Protein AF-A0A1G2Z1B9-F1 (afdb_monomer_lite)

Foldseek 3Di:
DDDDDDDPVNVVVVVVVVVVVVVVVVVVVVPPCPDQWDWDWDDDPQKIKIWIARNVPRDIDIDMDGNDDPPVPPPPVPPCPPDPDDDDDDD

Structure (mmCIF, N/CA/C/O backbone):
data_AF-A0A1G2Z1B9-F1
#
_entry.id   AF-A0A1G2Z1B9-F1
#
loop_
_atom_site.group_PDB
_atom_site.id
_atom_site.type_symbol
_atom_site.label_atom_id
_atom_site.label_alt_id
_atom_site.label_comp_id
_atom_site.label_asym_id
_atom_site.label_entity_id
_atom_site.label_seq_id
_atom_site.pdbx_PDB_ins_code
_atom_site.Cartn_x
_atom_site.Cartn_y
_atom_site.Cartn_z
_atom_site.occupancy
_atom_site.B_iso_or_equiv
_atom_site.auth_seq_id
_atom_site.auth_comp_id
_atom_site.auth_asym_id
_atom_site.auth_atom_id
_atom_site.pdbx_PDB_model_num
ATOM 1 N N . MET A 1 1 ? -43.963 -29.974 13.503 1.00 53.78 1 MET A N 1
ATOM 2 C CA . MET A 1 1 ? -43.297 -28.664 13.313 1.00 53.78 1 MET A CA 1
ATOM 3 C C . MET A 1 1 ? -42.656 -28.246 14.628 1.00 53.78 1 MET A C 1
ATOM 5 O O . MET A 1 1 ? -43.362 -27.836 15.541 1.00 53.78 1 MET A O 1
ATOM 9 N N . THR A 1 2 ? -41.343 -28.413 14.764 1.00 46.88 2 THR A N 1
ATOM 10 C CA . THR A 1 2 ? -40.620 -28.095 16.004 1.00 46.88 2 THR A CA 1
ATOM 11 C C . THR A 1 2 ? -40.253 -26.610 15.997 1.00 46.88 2 THR A C 1
ATOM 13 O O . THR A 1 2 ? -39.496 -26.169 15.138 1.00 46.88 2 THR A O 1
ATOM 16 N N . LYS A 1 3 ? -40.823 -25.815 16.913 1.00 60.19 3 LYS A N 1
ATOM 17 C CA . LYS A 1 3 ? -40.479 -24.391 17.074 1.00 60.19 3 LYS A CA 1
ATOM 18 C C . LYS A 1 3 ? -39.184 -24.271 17.878 1.00 60.19 3 LYS A C 1
ATOM 20 O O . LYS A 1 3 ? -39.172 -24.591 19.065 1.00 60.19 3 LYS A O 1
ATOM 25 N N . ILE A 1 4 ? -38.117 -23.802 17.235 1.00 72.44 4 ILE A N 1
ATOM 26 C CA . ILE A 1 4 ? -36.849 -23.460 17.888 1.00 72.44 4 ILE A CA 1
ATOM 27 C C . ILE A 1 4 ? -37.101 -22.238 18.781 1.00 72.44 4 ILE A C 1
ATOM 29 O O . ILE A 1 4 ? -37.531 -21.193 18.296 1.00 72.44 4 ILE A O 1
ATOM 33 N N . ARG A 1 5 ? -36.881 -22.377 20.092 1.00 69.19 5 ARG A N 1
ATOM 34 C CA . ARG A 1 5 ? -36.948 -21.272 21.057 1.00 69.19 5 ARG A CA 1
ATOM 35 C C . ARG A 1 5 ? -35.521 -20.805 21.318 1.00 69.19 5 ARG A C 1
ATOM 37 O O . ARG A 1 5 ? -34.744 -21.542 21.913 1.00 69.19 5 ARG A O 1
ATOM 44 N N . ILE A 1 6 ? -35.170 -19.622 20.827 1.00 68.00 6 ILE A N 1
ATOM 45 C CA . ILE A 1 6 ? -33.864 -19.017 21.101 1.00 68.00 6 ILE A CA 1
ATOM 46 C C . ILE A 1 6 ? -33.972 -18.312 22.453 1.00 68.00 6 ILE A C 1
ATOM 48 O O . ILE A 1 6 ? -34.806 -17.425 22.624 1.00 68.00 6 ILE A O 1
ATOM 52 N N . ASP A 1 7 ? -33.159 -18.736 23.418 1.00 78.50 7 ASP A N 1
ATOM 53 C CA . ASP A 1 7 ? -33.048 -18.065 24.711 1.00 78.50 7 ASP A CA 1
ATOM 54 C C . ASP A 1 7 ? -32.332 -16.7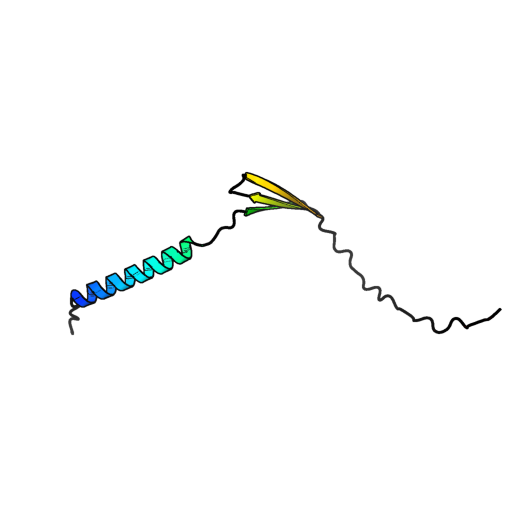17 24.519 1.00 78.50 7 ASP A C 1
ATOM 56 O O . ASP A 1 7 ? -31.276 -16.635 23.882 1.00 78.50 7 ASP A O 1
ATOM 60 N N . VAL A 1 8 ? -32.912 -15.649 25.067 1.00 75.94 8 VAL A N 1
ATOM 61 C CA . VAL A 1 8 ? -32.397 -14.273 24.970 1.00 75.94 8 VAL A CA 1
ATOM 62 C C . VAL A 1 8 ? -30.967 -14.178 25.511 1.00 75.94 8 VAL A C 1
ATOM 64 O O . VAL A 1 8 ? -30.155 -13.417 24.984 1.00 75.94 8 VAL A O 1
ATOM 67 N N . LYS A 1 9 ? -30.620 -14.996 26.512 1.00 75.94 9 LYS A N 1
ATOM 68 C CA . LYS A 1 9 ? -29.263 -15.047 27.074 1.00 75.94 9 LYS A CA 1
ATOM 69 C C . LYS A 1 9 ? -28.252 -15.559 26.050 1.00 75.94 9 LYS A C 1
ATOM 71 O O . LYS A 1 9 ? -27.187 -14.970 25.887 1.00 75.94 9 LYS A O 1
ATOM 76 N N . SER A 1 10 ? -28.600 -16.615 25.316 1.00 79.75 10 SER A N 1
ATOM 77 C CA . SER A 1 10 ? -27.752 -17.184 24.263 1.00 79.75 10 SER A CA 1
ATOM 78 C C . SER A 1 10 ? -27.611 -16.237 23.071 1.00 79.75 10 SER A C 1
ATOM 80 O O . SER A 1 10 ? -26.531 -16.135 22.492 1.00 79.75 10 SER A O 1
ATOM 82 N N . PHE A 1 11 ? -28.672 -15.493 22.741 1.00 83.12 11 PHE A N 1
ATOM 83 C CA . P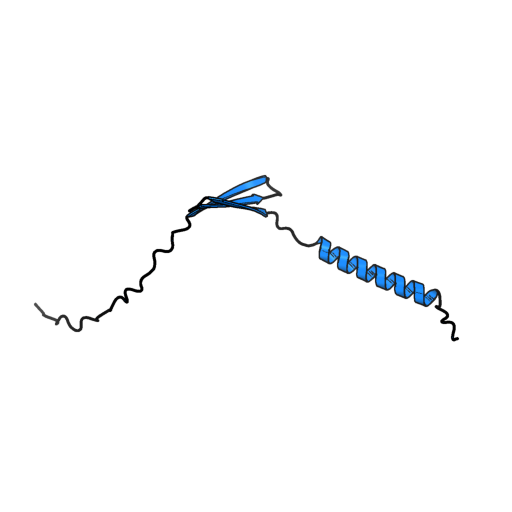HE A 1 11 ? -28.631 -14.465 21.700 1.00 83.12 11 PHE A CA 1
ATOM 84 C C . PHE A 1 11 ? -27.679 -13.317 22.061 1.00 83.12 11 PHE A C 1
ATOM 86 O O . PHE A 1 11 ? -26.852 -12.924 21.241 1.00 83.12 11 PHE A O 1
ATOM 93 N N . ALA A 1 12 ? -27.745 -12.819 23.299 1.00 81.88 12 ALA A N 1
ATOM 94 C CA . ALA A 1 12 ? -26.875 -11.742 23.766 1.00 81.88 12 ALA A CA 1
ATOM 95 C C . ALA A 1 12 ? -25.388 -12.140 23.741 1.00 81.88 12 ALA A C 1
ATOM 97 O O . ALA A 1 12 ? -24.546 -11.351 23.315 1.00 81.88 12 ALA A O 1
ATOM 98 N N . ILE A 1 13 ? -25.071 -13.379 24.133 1.00 87.56 13 ILE A N 1
ATOM 99 C CA . ILE A 1 13 ? -23.701 -13.913 24.084 1.00 87.56 13 ILE A CA 1
ATOM 100 C C . ILE A 1 13 ? -23.215 -14.021 22.632 1.00 87.56 13 ILE A C 1
ATOM 102 O O . ILE A 1 13 ? -22.103 -13.594 22.322 1.00 87.56 13 ILE A O 1
ATOM 106 N N . GLY A 1 14 ? -24.057 -14.537 21.731 1.00 89.06 14 GLY A N 1
ATOM 107 C CA . GLY A 1 14 ? -23.733 -14.629 20.306 1.00 89.06 14 GLY A CA 1
ATOM 108 C C . GLY A 1 14 ? -23.497 -13.261 19.662 1.00 89.06 14 GLY A C 1
ATOM 109 O O . GLY A 1 14 ? -22.546 -13.091 18.901 1.00 89.06 14 GLY A O 1
ATOM 110 N N . LEU A 1 15 ? -24.312 -12.264 20.016 1.00 91.75 15 LEU A N 1
ATOM 111 C CA . LEU A 1 15 ? -24.164 -10.893 19.531 1.00 91.75 15 LEU A CA 1
ATOM 112 C C . LEU A 1 15 ? -22.872 -10.243 20.041 1.00 91.75 15 LEU A C 1
ATOM 114 O O . LEU A 1 15 ? -22.143 -9.638 19.258 1.00 91.75 15 LEU A O 1
ATOM 118 N N . ALA A 1 16 ? -22.561 -10.392 21.330 1.00 88.69 16 ALA A N 1
ATOM 119 C CA . ALA A 1 16 ? -21.330 -9.861 21.910 1.00 88.69 16 ALA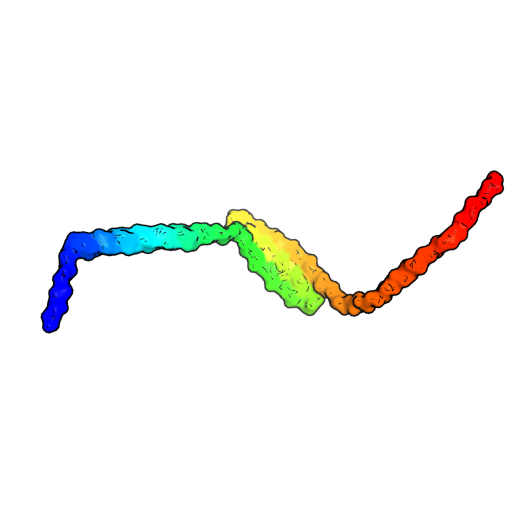 A CA 1
ATOM 120 C C . ALA A 1 16 ? -20.085 -10.468 21.245 1.00 88.69 16 ALA A C 1
ATOM 122 O O . ALA A 1 16 ? -19.148 -9.745 20.907 1.00 88.69 16 ALA A O 1
ATOM 123 N N . PHE A 1 17 ? -20.098 -11.779 20.987 1.00 90.81 17 PHE A N 1
ATOM 124 C CA . PHE A 1 17 ? -19.017 -12.455 20.276 1.00 90.81 17 PHE A CA 1
ATOM 125 C C . PHE A 1 17 ? -18.863 -11.934 18.841 1.00 90.81 17 PHE A C 1
ATOM 127 O O . PHE A 1 17 ? -17.759 -11.589 18.425 1.00 90.81 17 PHE A O 1
ATOM 134 N N . ALA A 1 18 ? -19.968 -11.795 18.102 1.00 88.94 18 ALA A N 1
ATOM 135 C CA . ALA A 1 18 ? -19.948 -11.247 16.748 1.00 88.94 18 ALA A CA 1
ATOM 136 C C . ALA A 1 18 ? -19.394 -9.810 16.707 1.00 88.94 18 ALA A C 1
ATOM 138 O O . ALA A 1 18 ? -18.604 -9.482 15.823 1.00 88.94 18 ALA A O 1
ATOM 139 N N . LEU A 1 19 ? -19.746 -8.972 17.687 1.00 91.88 19 LEU A N 1
ATOM 140 C CA . LEU A 1 19 ? -19.223 -7.609 17.811 1.00 91.88 19 LEU A CA 1
ATOM 141 C C . LEU A 1 19 ? -17.720 -7.586 18.115 1.00 91.88 19 LEU A C 1
ATOM 143 O O . LEU A 1 19 ? -17.000 -6.777 17.531 1.00 91.88 19 LEU A O 1
ATOM 147 N N . MET A 1 20 ? -17.226 -8.483 18.975 1.00 89.69 20 MET A N 1
ATOM 148 C CA . MET A 1 20 ? -15.786 -8.600 19.235 1.00 89.69 20 MET A CA 1
ATOM 149 C C . MET A 1 20 ? -15.010 -9.027 17.988 1.00 89.69 20 MET A C 1
ATOM 151 O O . MET A 1 20 ? -13.956 -8.459 17.702 1.00 89.69 20 MET A O 1
ATOM 155 N N . VAL A 1 21 ? -15.541 -9.980 17.217 1.00 88.12 21 VAL A N 1
ATOM 156 C CA . VAL A 1 21 ? -14.940 -10.385 15.938 1.00 88.12 21 VAL A CA 1
ATOM 157 C C . VAL A 1 21 ? -14.918 -9.201 14.969 1.00 88.12 21 VAL A C 1
ATOM 159 O O . VAL A 1 21 ? -13.878 -8.917 14.379 1.00 88.12 21 VAL A O 1
ATOM 162 N N . LEU A 1 22 ? -16.019 -8.455 14.852 1.00 87.75 22 LEU A N 1
ATOM 163 C CA . LEU A 1 22 ? -16.092 -7.287 13.974 1.00 87.75 22 LEU A CA 1
ATOM 164 C C . LEU A 1 22 ? -15.063 -6.208 14.354 1.00 87.75 22 LEU A C 1
ATOM 166 O O . LEU A 1 22 ? -14.408 -5.651 13.476 1.00 87.75 22 LEU A O 1
ATOM 170 N N . LEU A 1 23 ? -14.887 -5.945 15.653 1.00 85.81 23 LEU A N 1
ATOM 171 C CA . LEU A 1 23 ? -13.891 -5.000 16.167 1.00 85.81 23 LEU A CA 1
ATOM 172 C C . LEU A 1 23 ? -12.460 -5.451 15.856 1.00 85.81 23 LEU A C 1
ATOM 174 O O . LEU A 1 23 ? -11.653 -4.641 15.404 1.00 85.81 23 LEU A O 1
ATOM 178 N N . ALA A 1 24 ? -12.151 -6.736 16.045 1.00 80.69 24 ALA A N 1
ATOM 179 C CA . ALA A 1 24 ? -10.829 -7.286 15.755 1.00 80.69 24 ALA A CA 1
ATOM 180 C C . ALA A 1 24 ? -10.489 -7.214 14.256 1.00 80.69 24 ALA A C 1
ATOM 182 O O . ALA A 1 24 ? -9.399 -6.776 13.885 1.00 80.69 24 ALA A O 1
ATOM 183 N N . PHE A 1 25 ? -11.434 -7.579 13.384 1.00 77.50 25 PHE A N 1
ATOM 184 C CA . PHE A 1 25 ? -11.250 -7.482 11.934 1.00 77.50 25 PHE A CA 1
ATOM 185 C C . PHE A 1 25 ? -11.192 -6.025 11.454 1.00 77.50 25 PHE A C 1
ATOM 187 O O . PHE A 1 25 ? -10.333 -5.685 10.642 1.00 77.50 25 PHE A O 1
ATOM 194 N N . GLY A 1 26 ? -12.048 -5.144 11.978 1.00 71.19 26 GLY A N 1
ATOM 195 C CA . GLY A 1 26 ? -12.032 -3.716 11.650 1.00 71.19 26 GLY A CA 1
ATOM 196 C C . GLY A 1 26 ? -10.718 -3.034 12.043 1.00 71.19 26 GLY A C 1
ATOM 197 O O . GLY A 1 26 ? -10.169 -2.263 11.257 1.00 71.19 26 GLY A O 1
ATOM 198 N N . ALA A 1 27 ? -10.167 -3.372 13.213 1.00 66.31 27 ALA A N 1
ATOM 199 C CA . ALA A 1 27 ? -8.864 -2.881 13.655 1.00 66.31 27 ALA A CA 1
ATOM 200 C C . ALA A 1 27 ? -7.721 -3.382 12.756 1.00 66.31 27 ALA A C 1
ATOM 202 O O . ALA A 1 27 ? -6.875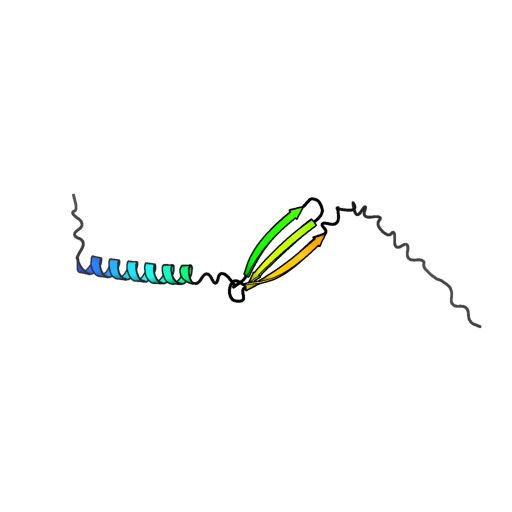 -2.588 12.353 1.00 66.31 27 ALA A O 1
ATOM 203 N N . ALA A 1 28 ? -7.727 -4.665 12.378 1.00 61.16 28 ALA A N 1
ATOM 204 C CA . ALA A 1 28 ? -6.693 -5.254 11.523 1.00 61.16 28 ALA A CA 1
ATOM 205 C C . ALA A 1 28 ? -6.682 -4.675 10.095 1.00 61.16 28 ALA A C 1
ATOM 207 O O . ALA A 1 28 ? -5.618 -4.500 9.500 1.00 61.16 28 ALA A O 1
ATOM 208 N N . VAL A 1 29 ? -7.855 -4.344 9.545 1.00 62.66 29 VAL A N 1
ATOM 209 C CA . VAL A 1 29 ? -7.979 -3.743 8.204 1.00 62.66 29 VAL A CA 1
ATOM 210 C C . VAL A 1 29 ? -7.663 -2.241 8.231 1.00 62.66 29 VAL A C 1
ATOM 212 O O . VAL A 1 29 ? -7.092 -1.714 7.275 1.00 62.66 29 VAL A O 1
ATOM 215 N N . GLY A 1 30 ? -7.965 -1.550 9.335 1.00 54.44 30 GLY A N 1
ATOM 216 C CA . GLY A 1 30 ? -7.640 -0.132 9.523 1.00 54.44 30 GLY A CA 1
ATOM 217 C C . GLY A 1 30 ? -6.140 0.155 9.657 1.00 54.44 30 GLY A C 1
ATOM 218 O O . GLY A 1 30 ? -5.695 1.251 9.323 1.00 54.44 30 GLY A O 1
ATOM 219 N N . THR A 1 31 ? -5.343 -0.829 10.084 1.00 54.22 31 THR A N 1
ATOM 220 C CA . THR A 1 31 ? -3.884 -0.709 10.254 1.00 54.22 31 THR A CA 1
ATOM 221 C C . THR A 1 31 ? -3.084 -1.203 9.052 1.00 54.22 31 THR A C 1
ATOM 223 O O . THR A 1 31 ? -1.907 -1.542 9.191 1.00 54.22 31 THR A O 1
ATOM 226 N N . ALA A 1 32 ? -3.675 -1.244 7.854 1.00 56.59 32 ALA A N 1
ATOM 227 C CA . ALA A 1 32 ? -2.880 -1.306 6.637 1.00 56.59 32 ALA A CA 1
ATOM 228 C C . ALA A 1 32 ? -2.074 -0.003 6.560 1.00 56.59 32 ALA A C 1
ATOM 230 O O . ALA A 1 32 ? -2.566 1.020 6.085 1.00 56.59 32 ALA A O 1
ATOM 231 N N . SER A 1 33 ? -0.856 -0.045 7.104 1.00 53.72 33 SER A N 1
ATOM 232 C CA . SER A 1 33 ? 0.173 0.981 6.999 1.00 53.72 33 SER A CA 1
ATOM 233 C C . SER A 1 33 ? 0.398 1.259 5.519 1.00 53.72 33 SER A C 1
ATOM 235 O O . SER A 1 33 ? 1.225 0.637 4.852 1.00 53.72 33 SER A O 1
ATOM 237 N N . ARG A 1 34 ? -0.410 2.165 4.964 1.00 60.62 34 ARG A N 1
ATOM 238 C CA . ARG A 1 34 ? -0.097 2.841 3.720 1.00 60.62 34 ARG A CA 1
ATOM 239 C C . ARG A 1 34 ? 1.157 3.618 4.074 1.00 60.62 34 ARG A C 1
ATOM 241 O O . ARG A 1 34 ? 1.068 4.653 4.731 1.00 60.62 34 ARG A O 1
ATOM 248 N N . GLY A 1 35 ? 2.320 3.039 3.765 1.00 65.75 35 GLY A N 1
ATOM 249 C CA . GLY A 1 35 ? 3.600 3.699 3.983 1.00 65.75 35 GLY A CA 1
ATOM 250 C C . GLY A 1 35 ? 3.513 5.130 3.449 1.00 65.75 35 GLY A C 1
ATOM 251 O O . GLY A 1 35 ? 2.721 5.385 2.537 1.00 65.75 35 GLY A O 1
ATOM 252 N N . PRO A 1 36 ? 4.290 6.082 3.985 1.00 72.75 36 PRO A N 1
ATOM 253 C CA . PRO A 1 36 ? 4.111 7.501 3.692 1.00 72.75 36 PRO A CA 1
ATOM 254 C C . PRO A 1 36 ? 4.461 7.857 2.245 1.00 72.75 36 PRO A C 1
ATOM 256 O O . PRO A 1 36 ? 4.647 9.018 1.947 1.00 72.75 36 PRO A O 1
ATOM 259 N N . TYR A 1 37 ? 4.596 6.889 1.343 1.00 77.94 37 TYR A N 1
ATOM 260 C CA . TYR A 1 37 ? 4.986 7.079 -0.035 1.00 77.94 37 TYR A CA 1
ATOM 261 C C . TYR A 1 37 ? 3.839 6.690 -0.961 1.00 77.94 37 TYR A C 1
ATOM 263 O O . TYR A 1 37 ? 3.397 5.543 -0.970 1.00 77.94 37 TYR A O 1
ATOM 271 N N . GLN A 1 38 ? 3.402 7.634 -1.786 1.00 81.44 38 GLN A N 1
ATOM 272 C CA . GLN A 1 38 ? 2.551 7.356 -2.937 1.00 81.44 38 GLN A CA 1
ATOM 273 C C . GLN A 1 38 ? 3.429 7.326 -4.193 1.00 81.44 38 GLN A C 1
ATOM 275 O O . GLN A 1 38 ? 4.175 8.271 -4.451 1.00 81.44 38 GLN A O 1
ATOM 280 N N . LEU A 1 39 ? 3.362 6.225 -4.946 1.00 85.69 39 LEU A N 1
ATOM 281 C CA . LEU A 1 39 ? 4.136 6.005 -6.170 1.00 85.69 39 LEU A CA 1
ATOM 282 C C . LEU A 1 39 ? 3.302 6.380 -7.404 1.00 85.69 39 LEU A C 1
ATOM 284 O O . LEU A 1 39 ? 2.130 6.022 -7.498 1.00 85.69 39 LEU A O 1
ATOM 288 N N . SER A 1 40 ? 3.923 7.067 -8.356 1.00 84.81 40 SER A N 1
ATOM 289 C CA . SER A 1 40 ? 3.391 7.383 -9.679 1.00 84.81 40 SER A CA 1
ATOM 290 C C . SER A 1 40 ? 4.387 6.935 -10.746 1.00 84.81 40 SER A C 1
ATOM 292 O O . SER A 1 40 ? 5.601 7.035 -10.552 1.00 84.81 40 SER A O 1
ATOM 294 N N . MET A 1 41 ? 3.872 6.433 -11.866 1.00 85.81 41 MET A N 1
ATOM 295 C CA . MET A 1 41 ? 4.663 5.966 -13.000 1.00 85.81 41 MET A CA 1
ATOM 296 C C . MET A 1 41 ? 4.101 6.562 -14.289 1.00 85.81 41 MET A C 1
ATOM 298 O O . MET A 1 41 ? 2.896 6.499 -14.525 1.00 85.81 41 MET A O 1
ATOM 302 N N . ALA A 1 42 ? 4.976 7.101 -15.132 1.00 84.56 42 ALA A N 1
ATOM 303 C CA . ALA A 1 42 ? 4.642 7.534 -16.482 1.00 84.56 42 ALA A CA 1
ATOM 304 C C . ALA A 1 42 ? 5.608 6.886 -17.476 1.00 84.56 42 ALA A C 1
ATOM 306 O O . ALA A 1 42 ? 6.815 6.849 -17.240 1.00 84.56 42 ALA A O 1
ATOM 307 N N . VAL A 1 43 ? 5.081 6.370 -18.583 1.00 82.31 43 VAL A N 1
ATOM 308 C CA . VAL A 1 43 ? 5.868 5.704 -19.627 1.00 82.31 43 VAL A CA 1
ATOM 309 C C . VAL A 1 43 ? 5.791 6.537 -20.899 1.00 82.31 43 VAL A C 1
ATOM 311 O O . VAL A 1 43 ? 4.713 6.979 -21.286 1.00 82.31 43 VAL A O 1
ATOM 314 N N . ASN A 1 44 ? 6.937 6.763 -21.530 1.00 79.56 44 ASN A N 1
ATOM 315 C CA . ASN A 1 44 ? 7.054 7.440 -22.816 1.00 79.56 44 ASN A CA 1
ATOM 316 C C . ASN A 1 44 ? 8.075 6.679 -23.661 1.00 79.56 44 ASN A C 1
ATOM 318 O O . ASN A 1 44 ? 9.263 6.788 -23.370 1.00 79.56 44 ASN A O 1
ATOM 322 N N . ASP A 1 45 ? 7.608 5.918 -24.654 1.00 81.88 45 ASP A N 1
ATOM 323 C CA . ASP A 1 45 ? 8.379 5.085 -25.588 1.00 81.88 45 ASP A CA 1
ATOM 324 C C . ASP A 1 45 ? 9.578 4.353 -24.954 1.00 81.88 45 ASP A C 1
ATOM 326 O O . ASP A 1 45 ? 9.460 3.206 -24.529 1.00 81.88 45 ASP A O 1
ATOM 330 N N . MET A 1 46 ? 10.734 5.017 -24.855 1.00 77.69 46 MET A N 1
ATOM 331 C CA . MET A 1 46 ? 11.987 4.470 -24.312 1.00 77.69 46 MET A CA 1
ATOM 332 C C . MET A 1 46 ? 12.269 4.815 -22.838 1.00 77.69 46 MET A C 1
ATOM 334 O O . MET A 1 46 ? 13.318 4.458 -22.301 1.00 77.69 46 MET A O 1
ATOM 338 N N . TYR A 1 47 ? 11.382 5.540 -22.165 1.00 79.00 47 TYR A N 1
ATOM 339 C CA . TYR A 1 47 ? 11.598 6.072 -20.824 1.00 79.00 47 TYR A CA 1
ATOM 340 C C . TYR A 1 47 ? 10.472 5.694 -19.871 1.00 79.00 47 TYR A C 1
ATOM 342 O O . TYR A 1 47 ? 9.292 5.880 -20.164 1.00 79.00 47 TYR A O 1
ATOM 350 N N . VAL A 1 48 ? 10.858 5.243 -18.680 1.00 85.12 48 VAL A N 1
ATOM 351 C CA . VAL A 1 48 ? 9.955 5.069 -17.545 1.00 85.12 48 VAL A CA 1
ATOM 352 C C . VAL A 1 48 ? 10.328 6.098 -16.488 1.00 85.12 48 VAL A C 1
ATOM 354 O O . VAL A 1 48 ? 11.441 6.104 -15.962 1.00 85.12 48 VAL A O 1
ATOM 357 N N . PHE A 1 49 ? 9.399 6.996 -16.194 1.00 86.06 49 PHE A N 1
ATOM 358 C CA . PHE A 1 49 ? 9.514 7.982 -15.133 1.00 86.06 49 PHE A CA 1
ATOM 359 C C . PHE A 1 49 ? 8.813 7.445 -13.895 1.00 86.06 49 PHE A C 1
ATOM 361 O O . PHE A 1 49 ? 7.646 7.060 -13.954 1.00 86.06 49 PHE A O 1
ATOM 368 N N . PHE A 1 50 ? 9.514 7.459 -12.770 1.00 88.69 50 PHE A N 1
ATOM 369 C CA . PHE A 1 50 ? 8.958 7.134 -11.470 1.00 88.69 50 PHE A CA 1
ATOM 370 C C . PHE A 1 50 ? 8.990 8.378 -10.593 1.00 88.69 50 PHE A C 1
ATOM 372 O O . PHE A 1 50 ? 9.993 9.093 -10.544 1.00 88.69 50 PHE A O 1
ATOM 379 N N . GLY A 1 51 ? 7.899 8.623 -9.881 1.00 88.88 51 GLY A N 1
ATOM 380 C CA . GLY A 1 51 ? 7.820 9.630 -8.836 1.00 88.88 51 GLY A CA 1
ATOM 381 C C . GLY A 1 51 ? 7.286 9.001 -7.563 1.00 88.88 51 GLY A C 1
ATOM 382 O O . GLY A 1 51 ? 6.275 8.305 -7.603 1.00 88.88 51 GLY A O 1
ATOM 383 N N . ARG A 1 52 ? 7.931 9.252 -6.426 1.00 89.25 52 ARG A N 1
ATOM 384 C CA . ARG A 1 52 ? 7.335 8.996 -5.113 1.00 89.25 52 ARG A CA 1
ATOM 385 C C . ARG A 1 52 ? 7.147 10.308 -4.373 1.00 89.25 52 ARG A C 1
ATOM 387 O O . ARG A 1 52 ? 8.078 11.106 -4.288 1.00 89.25 52 ARG A O 1
ATOM 394 N N . ILE A 1 53 ? 5.955 10.518 -3.828 1.00 87.38 53 ILE A N 1
ATOM 395 C CA . ILE A 1 53 ? 5.682 11.617 -2.903 1.00 87.38 53 ILE A CA 1
ATOM 396 C C . ILE A 1 53 ? 5.625 11.067 -1.488 1.00 87.38 53 ILE A C 1
ATOM 398 O O . ILE A 1 53 ? 4.882 10.125 -1.218 1.00 87.38 53 ILE A O 1
ATOM 402 N N . ASN A 1 54 ? 6.409 11.659 -0.592 1.00 87.31 54 ASN A N 1
ATOM 403 C CA . ASN A 1 54 ? 6.237 11.453 0.830 1.00 87.31 54 ASN A CA 1
ATOM 404 C C . ASN A 1 54 ? 5.013 12.264 1.295 1.00 87.31 54 ASN A C 1
ATOM 406 O O . ASN A 1 54 ? 5.059 13.489 1.332 1.00 87.31 54 ASN A O 1
ATOM 410 N N . THR A 1 55 ? 3.915 11.600 1.637 1.00 81.12 55 THR A N 1
ATOM 411 C CA . THR A 1 55 ? 2.641 12.205 2.047 1.00 81.12 55 THR A CA 1
ATOM 412 C C . THR A 1 55 ? 2.690 12.859 3.429 1.00 81.12 55 THR A C 1
ATOM 414 O O . THR A 1 55 ? 1.792 13.628 3.757 1.00 81.12 55 THR A O 1
ATOM 417 N N . GLN A 1 56 ? 3.731 12.600 4.227 1.00 82.38 56 GLN A N 1
ATOM 418 C CA . GLN A 1 56 ? 3.951 13.238 5.530 1.00 82.38 56 GLN A CA 1
ATOM 419 C C . GLN A 1 56 ? 4.796 14.512 5.417 1.00 82.38 56 GLN A C 1
ATOM 421 O O . GLN A 1 56 ? 4.531 15.487 6.111 1.00 82.38 56 GLN A O 1
ATOM 426 N N . THR A 1 57 ? 5.819 14.510 4.558 1.00 84.69 57 THR A N 1
ATOM 427 C CA . THR A 1 57 ? 6.757 15.639 4.414 1.00 84.69 57 THR A CA 1
ATOM 428 C C . THR A 1 57 ? 6.504 16.491 3.173 1.00 84.69 57 THR A C 1
ATOM 430 O O . THR A 1 57 ? 7.126 17.536 3.014 1.00 84.69 57 THR A O 1
ATOM 433 N N . GLY A 1 58 ? 5.642 16.039 2.260 1.00 83.12 58 GLY A N 1
ATOM 434 C CA . GLY A 1 58 ? 5.422 16.662 0.953 1.00 83.12 58 GLY A CA 1
ATOM 435 C C . GLY A 1 58 ? 6.613 16.535 -0.003 1.00 83.12 58 GLY A C 1
ATOM 436 O O . GLY A 1 58 ? 6.566 17.064 -1.111 1.00 83.12 58 GLY A O 1
ATOM 437 N N . ARG A 1 59 ? 7.692 15.844 0.393 1.00 86.62 59 ARG A N 1
ATOM 438 C CA . ARG A 1 59 ? 8.899 15.707 -0.428 1.00 86.62 59 ARG A CA 1
ATOM 439 C C . ARG A 1 59 ? 8.626 14.808 -1.628 1.00 86.62 59 ARG A C 1
ATOM 441 O O . ARG A 1 59 ? 8.175 13.675 -1.470 1.00 86.62 59 ARG A O 1
ATOM 448 N N . ILE A 1 60 ? 8.968 15.299 -2.813 1.00 88.50 60 ILE A N 1
ATOM 449 C CA . ILE A 1 60 ? 8.850 14.562 -4.070 1.00 88.50 60 ILE A CA 1
ATOM 450 C C . ILE A 1 60 ? 10.242 14.091 -4.486 1.00 88.50 60 ILE A C 1
ATOM 452 O O . ILE A 1 60 ? 11.190 14.874 -4.516 1.00 88.50 60 ILE A O 1
ATOM 456 N N . GLU A 1 61 ? 10.365 12.811 -4.813 1.00 88.00 61 GLU A N 1
ATOM 457 C CA . GLU A 1 61 ? 11.573 12.233 -5.391 1.00 88.00 61 GLU A CA 1
ATOM 458 C C . GLU A 1 61 ? 11.224 11.582 -6.723 1.00 88.00 61 GLU A C 1
ATOM 460 O O . GLU A 1 61 ? 10.284 10.791 -6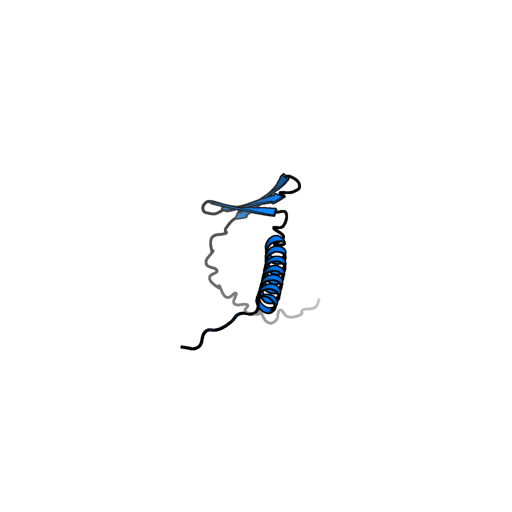.810 1.00 88.00 61 GLU A O 1
ATOM 465 N N . THR A 1 62 ? 11.986 11.914 -7.761 1.00 91.19 62 THR A N 1
ATOM 466 C CA . THR A 1 62 ? 11.765 11.422 -9.122 1.00 91.19 62 THR A CA 1
ATOM 467 C C . THR A 1 62 ? 13.021 10.755 -9.657 1.00 91.19 62 THR A C 1
ATOM 469 O O . THR A 1 62 ? 14.112 11.307 -9.520 1.00 91.19 62 THR A O 1
ATOM 472 N N . TRP A 1 63 ? 12.874 9.609 -10.315 1.00 88.56 63 TRP A N 1
ATOM 473 C CA . TRP A 1 63 ? 13.953 8.958 -11.057 1.00 88.56 63 TRP A CA 1
ATOM 474 C C . TRP A 1 63 ? 13.460 8.505 -12.427 1.00 88.56 63 TRP A C 1
ATOM 476 O O . TRP A 1 63 ? 12.273 8.269 -12.653 1.00 88.56 63 TRP A O 1
ATOM 486 N N . LYS A 1 64 ? 14.395 8.415 -13.368 1.00 86.69 64 LYS A N 1
ATOM 487 C CA . LYS A 1 64 ? 14.139 8.056 -14.758 1.00 86.69 64 LYS A CA 1
ATOM 488 C C . LYS A 1 64 ? 14.909 6.786 -15.075 1.00 86.69 64 LYS A C 1
ATOM 490 O O . LYS A 1 64 ? 16.115 6.728 -14.856 1.00 86.69 64 LYS A O 1
ATOM 495 N N . TYR A 1 65 ? 14.217 5.797 -15.616 1.00 81.62 65 TYR A N 1
ATOM 496 C CA . TYR A 1 65 ? 14.816 4.607 -16.194 1.00 81.62 65 TYR A CA 1
ATOM 497 C C . TYR A 1 65 ? 14.735 4.701 -17.717 1.00 81.62 65 TYR A C 1
ATOM 499 O O . TYR A 1 65 ? 13.686 5.035 -18.271 1.00 81.62 65 TYR A O 1
ATOM 507 N N . VAL A 1 66 ? 15.849 4.439 -18.397 1.00 80.75 66 VAL A N 1
ATOM 508 C CA . VAL A 1 66 ? 15.868 4.281 -19.852 1.00 80.75 66 VAL A CA 1
ATOM 509 C C . VAL A 1 66 ? 15.664 2.802 -20.121 1.00 80.75 66 VAL A C 1
ATOM 511 O O . VAL A 1 66 ? 16.510 1.988 -19.752 1.00 80.75 66 VAL A O 1
ATOM 514 N N . ALA A 1 67 ? 14.532 2.453 -20.726 1.00 68.62 67 ALA A N 1
ATOM 515 C CA . ALA A 1 67 ? 14.313 1.113 -21.229 1.00 68.62 67 ALA A CA 1
ATOM 516 C C . ALA A 1 67 ? 15.280 0.916 -22.398 1.00 68.62 67 ALA A C 1
ATOM 518 O O . ALA A 1 67 ? 15.018 1.337 -23.524 1.00 68.62 67 ALA A O 1
ATOM 519 N N . HIS A 1 68 ? 16.451 0.345 -22.116 1.00 61.69 68 HIS A N 1
ATOM 520 C CA . HIS A 1 68 ? 17.338 -0.102 -23.174 1.00 61.69 68 HIS A CA 1
ATOM 521 C C . HIS A 1 68 ? 16.559 -1.129 -23.996 1.00 61.69 68 HIS A C 1
ATOM 523 O O . HIS A 1 68 ? 16.134 -2.156 -23.467 1.00 61.69 68 HIS A O 1
ATOM 529 N N . SER A 1 69 ? 16.333 -0.805 -25.274 1.00 50.75 69 SER A N 1
ATOM 530 C CA . SER A 1 69 ? 15.855 -1.749 -26.285 1.00 50.75 69 SER A CA 1
ATOM 531 C C . SER A 1 69 ? 16.567 -3.088 -26.078 1.00 50.75 69 SER A C 1
ATOM 533 O O . SER A 1 69 ? 17.779 -3.057 -25.823 1.00 50.75 69 SER A O 1
ATOM 535 N N . PRO A 1 70 ? 15.879 -4.244 -26.151 1.00 49.66 70 PRO A N 1
ATOM 536 C CA . PRO A 1 70 ? 16.567 -5.517 -26.160 1.00 49.66 70 PRO A CA 1
ATOM 537 C C . PRO A 1 70 ? 17.431 -5.531 -27.420 1.00 49.66 70 PRO A C 1
ATOM 539 O O . PRO A 1 70 ? 16.992 -5.912 -28.504 1.00 49.66 70 PRO A O 1
ATOM 542 N N . VAL A 1 71 ? 18.689 -5.109 -27.278 1.00 46.59 71 VAL A N 1
ATOM 543 C CA . VAL A 1 71 ? 19.764 -5.646 -28.091 1.00 46.59 71 VAL A CA 1
ATOM 544 C C . VAL A 1 71 ? 19.551 -7.137 -27.959 1.00 46.59 71 VAL A C 1
ATOM 546 O O . VAL A 1 71 ? 19.621 -7.681 -26.856 1.00 46.59 71 VAL A O 1
ATOM 549 N N . ILE A 1 72 ? 19.162 -7.766 -29.064 1.00 44.94 72 ILE A N 1
ATOM 550 C CA . ILE A 1 72 ? 19.241 -9.204 -29.222 1.00 44.94 72 ILE A CA 1
ATOM 551 C C . ILE A 1 72 ? 20.674 -9.514 -28.813 1.00 44.94 72 ILE A C 1
ATOM 553 O O . ILE A 1 72 ? 21.604 -9.273 -29.581 1.00 44.94 72 ILE A O 1
ATOM 557 N N . VAL A 1 73 ? 20.865 -9.961 -27.571 1.00 45.09 73 VAL A N 1
ATOM 558 C CA . VAL A 1 73 ? 22.101 -10.587 -27.140 1.00 45.09 73 VAL A CA 1
ATOM 559 C C . VAL A 1 73 ? 22.080 -11.890 -27.909 1.00 45.09 73 VAL A C 1
ATOM 561 O O . VAL A 1 73 ? 21.624 -12.926 -27.432 1.00 45.09 73 VAL A O 1
ATOM 564 N N . ARG A 1 74 ? 22.481 -11.809 -29.182 1.00 42.38 74 ARG A N 1
ATOM 565 C CA . ARG A 1 74 ? 23.006 -12.950 -29.896 1.00 42.38 74 ARG A CA 1
ATOM 566 C C . ARG A 1 74 ? 24.091 -13.406 -28.947 1.00 42.38 74 ARG A C 1
ATOM 568 O O . ARG A 1 74 ? 25.039 -12.664 -28.701 1.00 42.38 74 ARG A O 1
ATOM 575 N N . ALA A 1 75 ? 23.868 -14.551 -28.320 1.00 46.62 75 ALA A N 1
ATOM 576 C CA . ALA A 1 75 ? 24.919 -15.293 -27.676 1.00 46.62 75 ALA A CA 1
ATOM 577 C C . ALA A 1 75 ? 25.938 -15.618 -28.778 1.00 46.62 75 ALA A C 1
ATOM 579 O O . ALA A 1 75 ? 25.984 -16.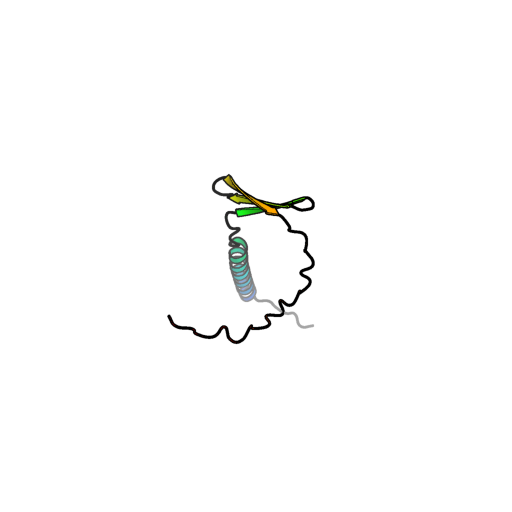724 -29.309 1.00 46.62 75 ALA A O 1
ATOM 580 N N . GLU A 1 76 ? 26.745 -14.631 -29.168 1.00 43.00 76 GLU A N 1
ATOM 581 C CA . GLU A 1 76 ? 28.112 -14.861 -29.572 1.00 43.00 76 GLU A CA 1
ATOM 582 C C . GLU A 1 76 ? 28.764 -15.386 -28.311 1.00 43.00 76 GLU A C 1
ATOM 584 O O . GLU A 1 76 ? 29.298 -14.665 -27.473 1.00 43.00 76 GLU A O 1
ATOM 589 N N . THR A 1 77 ? 28.545 -16.685 -28.137 1.00 45.09 77 THR A N 1
ATOM 590 C CA . THR A 1 77 ? 29.423 -17.630 -27.494 1.00 45.09 77 THR A CA 1
ATOM 591 C C . THR A 1 77 ? 30.825 -17.127 -27.775 1.00 45.09 77 THR A C 1
ATOM 593 O O . THR A 1 77 ? 31.366 -17.355 -28.857 1.00 45.09 77 THR A O 1
ATOM 596 N N . ALA A 1 78 ? 31.363 -16.341 -26.841 1.00 46.91 78 ALA A N 1
ATOM 597 C CA . ALA A 1 78 ? 32.773 -16.067 -26.774 1.00 46.91 78 ALA A CA 1
ATOM 598 C C . ALA A 1 78 ? 33.375 -17.460 -26.670 1.00 46.91 78 ALA A C 1
ATOM 600 O O . ALA A 1 78 ? 33.314 -18.113 -25.629 1.00 46.91 78 ALA A O 1
ATOM 601 N N . ASN A 1 79 ? 33.802 -17.974 -27.817 1.00 45.78 79 ASN A N 1
ATOM 602 C CA . ASN A 1 79 ? 34.540 -19.201 -27.923 1.00 45.78 79 ASN A CA 1
ATOM 603 C C . ASN A 1 79 ? 35.884 -18.834 -27.307 1.00 45.78 79 ASN A C 1
ATOM 605 O O . ASN A 1 79 ? 36.784 -18.352 -27.991 1.00 45.78 79 ASN A O 1
ATOM 609 N N . ILE A 1 80 ? 35.949 -18.920 -25.977 1.00 51.62 80 ILE A N 1
ATOM 610 C CA . ILE A 1 80 ? 37.173 -18.808 -25.199 1.00 51.62 80 ILE A CA 1
ATOM 611 C C . ILE A 1 80 ? 37.964 -20.064 -25.564 1.00 51.62 80 ILE A C 1
ATOM 613 O O . ILE A 1 80 ? 37.981 -21.061 -24.847 1.00 51.62 80 ILE A O 1
ATOM 617 N N . LEU A 1 81 ? 38.562 -20.039 -26.753 1.00 49.06 81 LEU A N 1
ATOM 618 C CA . LEU A 1 81 ? 39.671 -20.892 -27.115 1.00 49.06 81 LEU A CA 1
ATOM 619 C C . LEU A 1 81 ? 40.820 -20.417 -26.237 1.00 49.06 81 LEU A C 1
ATOM 621 O O . LEU A 1 81 ? 41.476 -19.418 -26.520 1.00 49.06 81 LEU A O 1
ATOM 625 N N . ALA A 1 82 ? 40.970 -21.104 -25.109 1.00 49.06 82 ALA A N 1
ATOM 626 C CA . ALA A 1 82 ? 42.154 -21.047 -24.282 1.00 49.06 82 ALA A CA 1
ATOM 627 C C . ALA A 1 82 ? 43.374 -21.239 -25.188 1.00 49.06 82 ALA A C 1
ATOM 629 O O . ALA A 1 82 ? 43.534 -22.296 -25.793 1.00 49.06 82 ALA A O 1
ATOM 630 N N . GLU A 1 83 ? 44.207 -20.211 -25.301 1.00 48.06 83 GLU A N 1
ATOM 631 C CA . GLU A 1 83 ? 45.523 -20.325 -25.909 1.00 48.06 83 GLU A CA 1
ATOM 632 C C . GLU A 1 83 ? 46.419 -21.069 -24.903 1.00 48.06 83 GLU A C 1
ATOM 634 O O . GLU A 1 83 ? 46.670 -20.546 -23.811 1.00 48.06 83 GLU A O 1
ATOM 639 N N . PRO A 1 84 ? 46.870 -22.307 -25.180 1.00 53.31 84 PRO A N 1
ATOM 640 C CA . PRO A 1 84 ? 47.808 -22.980 -24.310 1.00 53.31 84 PRO A CA 1
ATOM 641 C C . PRO A 1 84 ? 49.229 -22.627 -24.758 1.00 53.31 84 PRO A C 1
ATOM 643 O O . PRO A 1 84 ? 49.633 -22.932 -25.877 1.00 53.31 84 PRO A O 1
ATOM 646 N N . ASN A 1 85 ? 50.007 -22.097 -23.813 1.00 53.41 85 ASN A N 1
ATOM 647 C CA . ASN A 1 85 ? 51.473 -22.047 -23.803 1.00 53.41 85 ASN A CA 1
ATOM 648 C C . ASN A 1 85 ? 52.150 -20.943 -24.635 1.00 53.41 85 ASN A C 1
ATOM 650 O O . ASN A 1 85 ? 52.640 -21.180 -25.737 1.00 53.41 85 ASN A O 1
ATOM 654 N N . ALA A 1 86 ? 52.370 -19.782 -24.012 1.00 51.38 86 ALA A N 1
ATOM 655 C CA . ALA A 1 86 ? 53.541 -18.969 -24.334 1.00 51.38 86 ALA A CA 1
ATOM 656 C C . ALA A 1 86 ? 54.745 -19.498 -23.519 1.00 51.38 86 ALA A C 1
ATOM 658 O O . ALA A 1 86 ? 54.666 -19.555 -22.288 1.00 51.38 86 ALA A O 1
ATOM 659 N N . PRO A 1 87 ? 55.844 -19.939 -24.159 1.00 53.12 87 PRO A N 1
ATOM 660 C CA . PRO A 1 87 ? 56.954 -20.579 -23.467 1.00 53.12 87 PRO A CA 1
ATOM 661 C C . PRO A 1 87 ? 57.793 -19.571 -22.677 1.00 53.12 87 PRO A C 1
ATOM 663 O O . PRO A 1 87 ? 58.149 -18.497 -23.162 1.00 53.12 87 PRO A O 1
ATOM 666 N N . SER A 1 88 ? 58.190 -19.985 -21.474 1.00 56.44 88 SER A N 1
ATOM 667 C CA . SER A 1 88 ? 59.244 -19.369 -20.675 1.00 56.44 88 SER A CA 1
ATOM 668 C C . SER A 1 88 ? 60.540 -19.245 -21.484 1.00 56.44 88 SER A C 1
ATOM 670 O O . SER A 1 88 ? 61.119 -20.264 -21.875 1.00 56.44 88 SER A O 1
ATOM 672 N N . ARG A 1 89 ? 61.051 -18.026 -21.684 1.00 51.47 89 ARG A N 1
ATOM 673 C CA . ARG A 1 89 ? 62.460 -17.826 -22.046 1.00 51.47 89 ARG A CA 1
ATOM 674 C C . ARG A 1 89 ? 63.119 -16.758 -21.186 1.00 51.47 89 ARG A C 1
ATOM 676 O O . ARG A 1 89 ? 62.761 -15.589 -21.208 1.00 51.47 89 ARG A O 1
ATOM 683 N N . SER A 1 90 ? 64.116 -17.246 -20.460 1.00 46.62 90 SER A N 1
ATOM 684 C CA . SER A 1 90 ? 65.198 -16.554 -19.780 1.00 46.62 90 SER A CA 1
ATOM 685 C C . SER A 1 90 ? 66.107 -15.794 -20.754 1.00 46.62 90 SER A C 1
ATOM 687 O O . SER A 1 90 ? 66.659 -16.418 -21.667 1.00 46.62 90 SER A O 1
ATOM 689 N N . ARG A 1 91 ? 66.360 -14.512 -20.489 1.00 55.12 91 ARG A N 1
ATOM 690 C CA . ARG A 1 91 ? 67.711 -13.964 -20.292 1.00 55.12 91 ARG A CA 1
ATOM 691 C C . ARG A 1 91 ? 67.640 -12.559 -19.718 1.00 55.12 91 ARG A C 1
ATOM 693 O O . ARG A 1 91 ? 66.811 -11.779 -20.226 1.00 55.12 91 ARG A O 1
#

pLDDT: mean 70.94, std 16.29, range [42.38, 91.88]

Sequence (91 aa):
MTKIRIDVKSFAIGLAFALMVLLAFGAAVGTASRGPYQLSMAVNDMYVFFGRINTQTGRIETWKYVAHSPVIVRAETANILAEPNAPSRSR

Radius of gyration: 33.91 Å; chains: 1; bounding box: 111×45×57 Å

Secondary structure (DSSP, 8-state):
-------HHHHHHHHHHHHHHHHHHHHHHHT----SEEEEEEEETTEEEEEEEETTT--EEEEEEE-------------------PPP---